Protein 2VIF (pdb70)

B-factor: mean 18.57, std 9.34, range [7.08, 65.65]

Nearest PDB structures (foldseek):
  2vif-assembly1_A  TM=1.008E+00  e=8.547E-30  Homo sapiens
  4gl9-assembly3_G  TM=7.298E-01  e=6.491E-11  Mus musculus
  4gl9-assembly1_E  TM=7.238E-01  e=7.375E-11  Mus musculus
  4gl9-assembly4_F  TM=7.210E-01  e=1.396E-10  Mus musculus
  2hmh-assembly1_A  TM=7.600E-01  e=4.115E-09  Mus musculus

CATH classification: 3.30.505.10

Organism: Homo sapiens (NCBI:txid9606)

Solvent-accessible surface area: 8313 Å² total

Secondary structure (DSSP, 8-state):
------HHHHHHHHHHHT-B--S--HHHHHHHTTTS-TT-EEEEE-SSTT-SEEEEEEETTEEEEEEEEEETTEEEETT--S---BSSHHHHHHHHHHHHHHT--EEES--STT---EE-----BPPSS--/---EEPP-

Radius of gyration: 14.64 Å; Cα contacts (8 Å, |Δi|>4): 279; chains: 2; bounding box: 30×30×49 Å

InterPro domains:
  IPR000980 SH2 domain [PF00017] (384-460)
  IPR000980 SH2 domain [PS50001] (384-491)
  IPR000980 SH2 domain [SM00252] (382-467)
  IPR001496 SOCS box domain [PF07525] (496-531)
  IPR001496 SOCS box domain [PS50225] (486-535)
  IPR001496 SOCS box domain [SM00253] (491-534)
  IPR001496 SOCS box domain [SM00969] (497-533)
  IPR035865 SOCS6, SH2 domain [cd10387] (373-472)
  IPR036036 SOCS box-like domain superfamily [SSF158235] (497-535)
  IPR036860 SH2 domain superfamily [G3DSA:3.30.505.10] (365-497)
  IPR036860 SH2 domain superfamily [SSF55550] (374-494)
  IPR037345 SOCS6, SOCS box domain [cd03740] (495-535)

GO terms:
  GO:0001772 immunological synapse (C, IDA)
  GO:0010498 proteasomal protein catabolic process (P, IMP)
  GO:0005737 cytoplasm (C, TAS)
  GO:0006952 defense response (P, TAS)
  GO:0007259 cell surface receptor signaling pathway via JAK-STAT (P, TAS)
  GO:0005829 cytosol (C, TAS)
  GO:0005515 protein binding (F, IPI)

Structure (mmCIF, N/CA/C/O backbone):
data_2VIF
#
_entry.id   2VIF
#
_cell.length_a   30.377
_cell.length_b   60.143
_cell.length_c   71.367
_cell.angle_alpha   90.00
_cell.angle_beta   90.00
_cell.angle_gamma   90.00
#
_symmetry.space_group_name_H-M   'P 21 21 21'
#
loop_
_entity.id
_entity.type
_entity.pdbx_description
1 polymer 'SUPPRESSOR OF CYTOKINE SIGNALLING 6'
2 polymer 'MAST/STEM CELL GROWTH FACTOR RECEPTOR'
3 non-polymer 1,2-ETHANEDIOL
4 water water
#
loop_
_atom_site.group_PDB
_atom_site.id
_atom_site.type_symbol
_atom_site.label_atom_id
_atom_site.label_alt_id
_atom_site.label_comp_id
_atom_site.label_asym_id
_atom_site.label_entity_id
_atom_site.label_seq_id
_atom_site.pdbx_PDB_ins_code
_atom_site.Cartn_x
_atom_site.Cartn_y
_atom_site.Cartn_z
_atom_site.occupancy
_atom_site.B_iso_or_equiv
_atom_site.auth_seq_id
_atom_site.auth_comp_id
_atom_site.auth_asym_id
_atom_site.auth_atom_id
_atom_site.pdbx_PDB_model_num
ATOM 1 N N . SER A 1 1 ? -1.853 20.283 40.809 1.00 48.07 -1 SER A N 1
ATOM 2 C CA . SER A 1 1 ? -2.718 21.452 41.197 1.00 46.25 -1 SER A CA 1
ATOM 3 C C . SER A 1 1 ? -2.623 22.606 40.198 1.00 35.91 -1 SER A C 1
ATOM 4 O O . SER A 1 1 ? -3.516 23.460 40.136 1.00 39.42 -1 SER A O 1
ATOM 6 N N . MET A 1 2 ? -1.555 22.643 39.415 1.00 34.01 0 MET A N 1
ATOM 7 C CA . MET A 1 2 ? -1.230 23.877 38.708 1.00 30.70 0 MET A CA 1
ATOM 8 C C . MET A 1 2 ? -2.156 24.230 37.561 1.00 25.73 0 MET A C 1
ATOM 9 O O . MET A 1 2 ? -2.768 23.361 36.916 1.00 29.90 0 MET A O 1
ATOM 14 N N . VAL A 1 3 ? -2.241 25.529 37.321 1.00 24.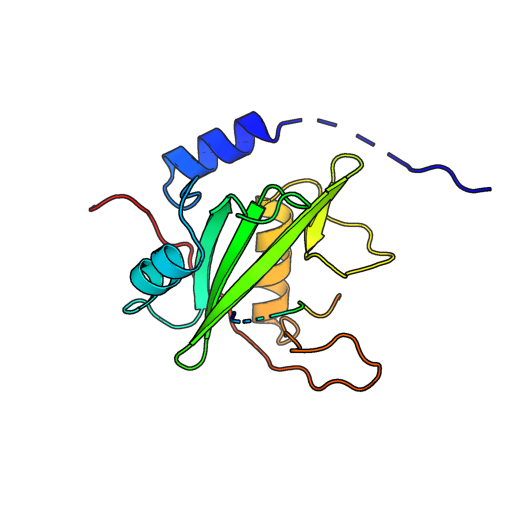10 361 VAL A N 1
ATOM 15 C CA . VAL A 1 3 ? -2.930 26.056 36.175 1.00 23.68 361 VAL A CA 1
ATOM 16 C C . VAL A 1 3 ? -1.903 26.700 35.258 1.00 21.35 361 VAL A C 1
ATOM 17 O O . VAL A 1 3 ? -0.770 27.000 35.654 1.00 18.48 361 VAL A O 1
ATOM 21 N N . GLN A 1 4 ? -2.304 26.877 34.007 1.00 25.56 362 GLN A N 1
ATOM 22 C CA . GLN A 1 4 ? -1.427 27.432 32.991 1.00 26.47 362 GLN A CA 1
ATOM 23 C C . GLN A 1 4 ? -1.555 28.941 33.045 1.00 24.34 362 GLN A C 1
ATOM 24 O O . GLN A 1 4 ? -2.559 29.460 33.538 1.00 28.98 362 GLN A O 1
ATOM 26 N N . SER A 1 5 ? -0.539 29.642 32.549 1.00 28.45 363 SER A N 1
ATOM 27 C CA . SER A 1 5 ? -0.564 31.094 32.480 1.00 30.05 363 SER A CA 1
ATOM 28 C C . SER A 1 5 ? -1.275 31.594 31.223 1.00 37.37 363 SER A C 1
ATOM 29 O O . SER A 1 5 ? -2.443 31.296 30.994 1.00 44.57 363 SER A O 1
ATOM 32 N N . SER A 1 13 ? -1.203 37.595 17.535 1.00 36.49 371 SER A N 1
ATOM 33 C CA . SER A 1 13 ? -2.023 36.967 16.519 1.00 26.97 371 SER A CA 1
ATOM 34 C C . SER A 1 13 ? -1.095 36.157 15.608 1.00 20.30 371 SER A C 1
ATOM 35 O O . SER A 1 13 ? -0.184 36.677 14.916 1.00 18.22 371 SER A O 1
ATOM 38 N N . LEU A 1 14 ? -1.346 34.864 15.647 1.00 15.04 372 LEU A N 1
ATOM 39 C CA . LEU A 1 14 ? -0.715 33.902 14.775 1.00 13.32 372 LEU A CA 1
ATOM 40 C C . LEU A 1 14 ? -1.041 34.190 13.333 1.00 13.27 372 LEU A C 1
ATOM 41 O O . LEU A 1 14 ? -0.163 34.108 12.471 1.00 14.25 372 LEU A O 1
ATOM 46 N N . THR A 1 15 ? -2.298 34.532 13.057 1.00 13.47 373 THR A N 1
ATOM 47 C CA . THR A 1 15 ? -2.681 34.800 11.670 1.00 16.67 373 THR A CA 1
ATOM 48 C C . THR A 1 15 ? -1.936 36.008 11.124 1.00 15.67 373 THR A C 1
ATOM 49 O O . THR A 1 15 ? -1.444 35.985 9.971 1.00 16.72 373 THR A O 1
ATOM 53 N N . GLU A 1 16 ? -1.807 37.047 11.940 1.00 15.47 374 GLU A N 1
ATOM 54 C CA . GLU A 1 16 ? -1.112 38.241 11.475 1.00 18.49 374 GLU A CA 1
ATOM 55 C C . GLU A 1 16 ? 0.362 37.946 11.239 1.00 14.15 374 GLU A C 1
ATOM 56 O O . GLU A 1 16 ? 0.939 38.427 10.275 1.00 15.03 374 GLU A O 1
ATOM 62 N N . GLU A 1 17 ? 0.964 37.145 12.101 1.00 12.35 375 GLU A N 1
ATOM 63 C CA . GLU A 1 17 ? 2.368 36.826 11.911 1.00 10.82 375 GLU A CA 1
ATOM 64 C C . GLU A 1 17 ? 2.553 36.031 10.627 1.00 11.03 375 GLU A C 1
ATOM 65 O O . GLU A 1 17 ? 3.443 36.305 9.838 1.00 11.62 375 GLU A O 1
ATOM 71 N N . LEU A 1 18 ? 1.754 34.986 10.454 1.00 9.30 376 LEU A N 1
ATOM 72 C CA . LEU A 1 18 ? 1.920 34.164 9.281 1.00 8.75 376 LEU A CA 1
ATOM 73 C C . LEU A 1 18 ? 1.661 34.950 8.004 1.00 11.11 376 LEU A C 1
ATOM 74 O O . LEU A 1 18 ? 2.283 34.675 6.992 1.00 13.32 376 LEU A O 1
ATOM 79 N N . LYS A 1 19 ? 0.729 35.906 8.044 1.00 12.10 377 LYS A N 1
ATOM 80 C CA . LYS A 1 19 ? 0.495 36.771 6.884 1.00 13.35 377 LYS A CA 1
ATOM 81 C C . LYS A 1 19 ? 1.744 37.536 6.566 1.00 12.78 377 LYS A C 1
ATOM 82 O O . LYS A 1 19 ? 2.128 37.631 5.400 1.00 14.94 377 LYS A O 1
ATOM 88 N N . LYS A 1 20 ? 2.379 38.085 7.594 1.00 11.95 378 LYS A N 1
ATOM 89 C CA . LYS A 1 20 ? 3.605 38.841 7.401 1.00 12.10 378 LYS A CA 1
ATOM 90 C C . LYS A 1 20 ? 4.719 37.948 6.896 1.00 12.52 378 LYS A C 1
ATOM 91 O O . LYS A 1 20 ? 5.510 38.384 6.047 1.00 13.31 378 LYS A O 1
ATOM 96 N N . LEU A 1 21 ? 4.843 36.735 7.453 1.00 10.48 379 LEU A N 1
ATOM 97 C CA . LEU A 1 21 ? 5.939 35.862 7.030 1.00 9.32 379 LEU A CA 1
ATOM 98 C C . LEU A 1 21 ? 5.731 35.305 5.632 1.00 11.43 379 LEU A C 1
ATOM 99 O O . LEU A 1 21 ? 6.693 35.050 4.901 1.00 11.99 379 LEU A O 1
ATOM 104 N N . ALA A 1 22 ? 4.474 35.112 5.249 1.00 9.84 380 ALA A N 1
ATOM 105 C CA . ALA A 1 22 ? 4.168 34.720 3.867 1.00 11.75 380 ALA A CA 1
ATOM 106 C C . ALA A 1 22 ? 4.512 35.845 2.904 1.00 11.50 380 ALA A C 1
ATOM 107 O O . ALA A 1 22 ? 4.977 35.572 1.799 1.00 14.19 380 ALA A O 1
ATOM 109 N N . LYS A 1 23 ? 4.208 37.087 3.295 1.00 13.46 381 LYS A N 1
ATOM 110 C CA . LYS A 1 23 ? 4.463 38.251 2.439 1.00 15.31 381 LYS A CA 1
ATOM 111 C C . LYS A 1 23 ? 5.952 38.483 2.281 1.00 15.09 381 LYS A C 1
ATOM 112 O O . 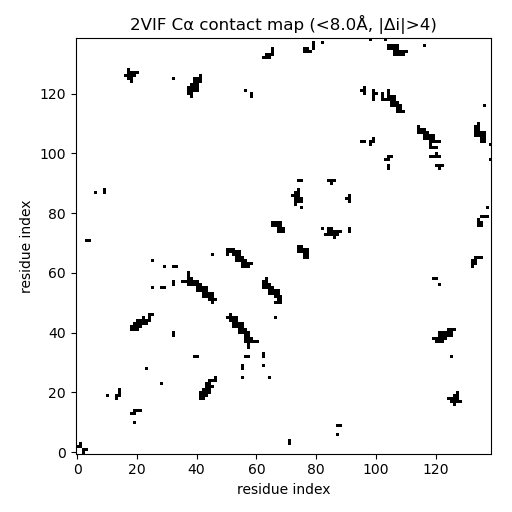LYS A 1 23 ? 6.399 38.902 1.216 1.00 16.80 381 LYS A O 1
ATOM 115 N N . GLN A 1 24 ? 6.729 38.198 3.328 1.00 14.53 382 GLN A N 1
ATOM 116 C CA . GLN A 1 24 ? 8.171 38.294 3.208 1.00 14.84 382 GLN A CA 1
ATOM 117 C C . GLN A 1 24 ? 8.770 37.120 2.471 1.00 17.70 382 GLN A C 1
ATOM 118 O O . GLN A 1 24 ? 9.822 37.261 1.841 1.00 28.10 382 GLN A O 1
ATOM 124 N N . GLY A 1 25 ? 8.109 35.964 2.555 1.00 13.05 383 GLY A N 1
ATOM 125 C CA . GLY A 1 25 ? 8.403 34.848 1.666 1.00 12.99 383 GLY A CA 1
ATOM 126 C C . GLY A 1 25 ? 8.852 33.573 2.353 1.00 10.52 383 GLY A C 1
ATOM 127 O O . GLY A 1 25 ? 8.960 32.559 1.706 1.00 13.46 383 GLY A O 1
ATOM 128 N N . TRP A 1 26 ? 9.154 33.634 3.650 1.00 11.02 384 TRP A N 1
ATOM 129 C CA . TRP A 1 26 ? 9.768 32.504 4.295 1.00 7.49 384 TRP A CA 1
ATOM 130 C C . TRP A 1 26 ? 8.844 31.589 5.099 1.00 10.35 384 TRP A C 1
ATOM 131 O O . TRP A 1 26 ? 9.282 30.596 5.653 1.00 9.50 384 TRP A O 1
ATOM 142 N N . TYR A 1 27 ? 7.570 31.937 5.149 1.00 10.06 385 TYR A N 1
ATOM 143 C CA . TYR A 1 27 ? 6.526 30.961 5.457 1.00 9.99 385 TYR A CA 1
ATOM 144 C C . TYR A 1 27 ? 5.965 30.485 4.125 1.00 10.61 385 TYR A C 1
ATOM 145 O O . TYR A 1 27 ? 5.437 31.283 3.323 1.00 10.19 385 TYR A O 1
ATOM 154 N N . TRP A 1 28 ? 6.143 29.185 3.858 1.00 10.95 386 TRP A N 1
ATOM 155 C CA . TRP A 1 28 ? 5.801 28.600 2.568 1.00 10.21 386 TRP A CA 1
ATOM 156 C C . TRP A 1 28 ? 4.432 27.946 2.514 1.00 13.08 386 TRP A C 1
ATOM 157 O O . TRP A 1 28 ? 4.014 27.480 1.461 1.00 14.34 386 TRP A O 1
ATOM 168 N N . GLY A 1 29 ? 3.720 27.915 3.629 1.00 11.95 387 GLY A N 1
ATOM 169 C CA . GLY A 1 29 ? 2.385 27.350 3.623 1.00 13.29 387 GLY A CA 1
ATOM 170 C C . GLY A 1 29 ? 2.430 25.853 3.350 1.00 10.70 387 GLY A C 1
ATOM 171 O O . GLY A 1 29 ? 3.250 25.124 3.914 1.00 12.09 387 GLY A O 1
ATOM 172 N N . PRO A 1 30 ? 1.522 25.362 2.508 1.00 12.93 388 PRO A N 1
ATOM 173 C CA . PRO A 1 30 ? 1.303 23.919 2.389 1.00 14.39 388 PRO A CA 1
ATOM 174 C C . PRO A 1 30 ? 2.278 23.210 1.454 1.00 14.23 388 PRO A C 1
ATOM 175 O O . PRO A 1 30 ? 1.909 22.726 0.378 1.00 22.20 388 PRO A O 1
ATOM 179 N N . ILE A 1 31 ? 3.525 23.148 1.866 1.00 13.17 389 ILE A N 1
ATOM 180 C CA . ILE A 1 31 ? 4.513 22.301 1.198 1.00 14.38 389 ILE A CA 1
ATOM 181 C C . ILE A 1 31 ? 4.893 21.132 2.129 1.00 14.43 389 ILE A C 1
ATOM 182 O O . ILE A 1 31 ? 4.914 21.286 3.349 1.00 14.34 389 ILE A O 1
ATOM 187 N N . THR A 1 32 ? 5.201 19.972 1.536 1.00 14.48 390 THR A N 1
ATOM 188 C CA . THR A 1 32 ? 5.544 18.764 2.279 1.00 17.02 390 THR A CA 1
ATOM 189 C C . THR A 1 32 ? 7.016 18.780 2.660 1.00 14.22 390 THR A C 1
ATOM 190 O O . THR A 1 32 ? 7.801 19.584 2.144 1.00 15.21 390 THR A O 1
ATOM 194 N N . ARG A 1 33 ? 7.408 17.840 3.514 1.00 14.06 391 ARG A N 1
ATOM 195 C CA . ARG A 1 33 ? 8.813 17.688 3.859 1.00 15.83 391 ARG A CA 1
ATOM 196 C C . ARG A 1 33 ? 9.672 17.431 2.626 1.00 12.47 391 ARG A C 1
ATOM 197 O O . ARG A 1 33 ? 10.770 17.927 2.544 1.00 12.97 391 ARG A O 1
ATOM 205 N N . TRP A 1 34 ? 9.149 16.687 1.651 1.00 15.38 392 TRP A N 1
ATOM 206 C CA . TRP A 1 34 ? 9.916 16.393 0.429 1.00 16.94 392 TRP A CA 1
ATOM 207 C C . TRP A 1 34 ? 10.068 17.618 -0.435 1.00 15.69 392 TRP A C 1
ATOM 208 O O . TRP A 1 34 ? 11.142 17.879 -0.971 1.00 19.24 392 TRP A O 1
ATOM 219 N N . GLU A 1 35 ? 9.004 18.401 -0.550 1.00 15.79 393 GLU A N 1
ATOM 220 C CA . GLU A 1 35 ? 9.113 19.663 -1.293 1.00 17.00 393 GLU A CA 1
ATOM 221 C C . GLU A 1 35 ? 10.151 20.589 -0.620 1.00 14.72 393 GLU A C 1
ATOM 222 O O . GLU A 1 35 ? 10.986 21.192 -1.292 1.00 17.21 393 GLU A O 1
ATOM 228 N N . ALA A 1 36 ? 10.100 20.683 0.711 1.00 13.75 394 ALA A N 1
ATOM 229 C CA . ALA A 1 36 ? 11.058 21.522 1.425 1.00 11.37 394 ALA A CA 1
ATOM 230 C C . ALA A 1 36 ? 12.490 21.076 1.182 1.00 14.50 394 ALA A C 1
ATOM 231 O O . ALA A 1 36 ? 13.400 21.901 1.063 1.00 13.68 394 ALA A O 1
ATOM 233 N N . GLU A 1 37 ? 12.706 19.763 1.142 1.00 14.84 395 GLU A N 1
ATOM 234 C CA . GLU A 1 37 ? 14.048 19.237 0.856 1.00 17.21 395 GLU A CA 1
ATOM 235 C C . GLU A 1 37 ? 14.543 19.726 -0.505 1.00 17.74 395 GLU A C 1
ATOM 236 O O . GLU A 1 37 ? 15.706 20.119 -0.653 1.00 20.86 395 GLU A O 1
ATOM 242 N N . GLY A 1 38 ? 13.643 19.745 -1.483 1.00 17.60 396 GLY A N 1
ATOM 243 C CA . GLY A 1 38 ? 13.968 20.278 -2.819 1.00 20.92 396 GLY A CA 1
ATOM 244 C C . GLY A 1 38 ? 14.314 21.765 -2.768 1.00 21.76 396 GLY A C 1
ATOM 245 O O . GLY A 1 38 ? 15.289 22.200 -3.388 1.00 24.21 396 GLY A O 1
ATOM 246 N N . LYS A 1 39 ? 13.539 22.549 -2.012 1.00 18.60 397 LYS A N 1
ATOM 247 C CA . LYS A 1 39 ? 13.759 23.999 -1.925 1.00 19.46 397 LYS A CA 1
ATOM 248 C C . LYS A 1 39 ? 15.056 24.369 -1.263 1.00 17.81 397 LYS A C 1
ATOM 249 O O . LYS A 1 39 ? 15.603 25.450 -1.533 1.00 22.06 397 LYS A O 1
ATOM 255 N N . LEU A 1 40 ? 15.498 23.518 -0.346 1.00 15.86 398 LEU A N 1
ATOM 256 C CA . LEU A 1 40 ? 16.727 23.742 0.398 1.00 16.29 398 LEU A CA 1
ATOM 257 C C . LEU A 1 40 ? 17.941 22.972 -0.165 1.00 17.47 398 LEU A C 1
ATOM 258 O O . LEU A 1 40 ? 19.035 23.051 0.397 1.00 20.00 398 LEU A O 1
ATOM 263 N N . ALA A 1 41 ? 17.769 22.275 -1.291 1.00 18.86 399 ALA A N 1
ATOM 264 C CA . ALA A 1 41 ? 18.854 21.458 -1.870 1.00 20.44 399 ALA A CA 1
ATOM 265 C C . ALA A 1 41 ? 20.100 22.274 -2.233 1.00 19.30 399 ALA A C 1
ATOM 266 O O . ALA A 1 41 ? 21.227 21.789 -2.082 1.00 29.91 399 ALA A O 1
ATOM 268 N N . ASN A 1 42 ? 19.919 23.506 -2.694 1.00 21.07 400 ASN A N 1
ATOM 269 C CA . ASN A 1 42 ? 21.050 24.284 -3.206 1.00 25.02 400 ASN A CA 1
ATOM 270 C C . ASN A 1 42 ? 21.155 25.623 -2.553 1.00 29.56 400 ASN A C 1
ATOM 271 O O . ASN A 1 42 ? 21.418 26.618 -3.235 1.00 33.60 400 ASN A O 1
ATOM 273 N N . VAL A 1 43 ? 20.917 25.664 -1.245 1.00 21.12 401 VAL A N 1
ATOM 274 C CA . VAL A 1 43 ? 21.157 26.867 -0.461 1.00 20.55 401 VAL A CA 1
ATOM 275 C C . VAL A 1 43 ? 22.220 26.537 0.585 1.00 17.67 401 VAL A C 1
ATOM 276 O O . VAL A 1 43 ? 22.474 25.368 0.866 1.00 20.71 401 VAL A O 1
ATOM 280 N N . PRO A 1 44 ? 22.865 27.576 1.137 1.00 19.32 402 PRO A N 1
ATOM 281 C CA . PRO A 1 44 ? 23.910 27.304 2.115 1.00 19.20 402 PRO A CA 1
ATOM 282 C C . PRO A 1 44 ? 23.416 26.654 3.402 1.00 17.86 402 PRO A C 1
ATOM 283 O O . PRO A 1 44 ? 22.263 26.854 3.813 1.00 16.17 402 PRO A O 1
ATOM 287 N N . ASP A 1 45 ? 24.299 25.913 4.070 1.00 17.46 403 ASP A N 1
ATOM 288 C CA . ASP A 1 45 ? 23.956 25.346 5.373 1.00 14.61 403 ASP A CA 1
ATOM 289 C C . ASP A 1 45 ? 23.510 26.497 6.260 1.00 13.26 403 ASP A C 1
ATOM 290 O O . ASP A 1 45 ? 24.071 27.607 6.229 1.00 15.82 403 ASP A O 1
ATOM 295 N N . GLY A 1 46 ? 22.563 26.189 7.124 1.00 14.87 404 GLY A N 1
ATOM 296 C CA . GLY A 1 46 ? 21.977 27.142 8.041 1.00 13.32 404 GLY A CA 1
ATOM 297 C C . GLY A 1 46 ? 20.691 27.773 7.551 1.00 12.06 404 GLY A C 1
ATOM 298 O O . GLY A 1 46 ? 19.964 28.353 8.331 1.00 12.56 404 GLY A O 1
ATOM 299 N N . SER A 1 47 ? 20.433 27.671 6.247 1.00 11.50 405 SER A N 1
ATOM 300 C CA . SER A 1 47 ? 19.239 28.242 5.661 1.00 8.95 405 SER A CA 1
ATOM 301 C C . SER A 1 47 ? 18.024 27.488 6.174 1.00 8.90 405 SER A C 1
ATOM 302 O O . SER A 1 47 ? 18.111 26.284 6.396 1.00 10.76 405 SER A O 1
ATOM 305 N N . PHE A 1 48 ? 16.899 28.193 6.310 1.00 8.92 406 PHE A N 1
ATOM 306 C CA . PHE A 1 48 ? 15.698 27.580 6.841 1.00 7.67 406 PHE A CA 1
ATOM 307 C C . PHE A 1 48 ? 14.427 28.200 6.302 1.00 7.35 406 PHE A C 1
ATOM 308 O O . PHE A 1 48 ? 14.440 29.276 5.712 1.00 10.13 406 PHE A O 1
ATOM 316 N N . LEU A 1 49 ? 13.330 27.471 6.505 1.00 7.50 407 LEU A N 1
ATOM 317 C CA . LEU A 1 49 ? 12.002 27.953 6.170 1.00 7.55 407 LEU A CA 1
ATOM 318 C C . LEU A 1 49 ? 10.991 27.360 7.150 1.00 7.40 407 LEU A C 1
ATOM 319 O O . LEU A 1 49 ? 11.266 26.390 7.834 1.00 8.29 407 LEU A O 1
ATOM 324 N N . VAL A 1 50 ? 9.845 28.033 7.228 1.00 7.79 408 VAL A N 1
ATOM 325 C CA . VAL A 1 50 ? 8.711 27.544 7.980 1.00 8.05 408 VAL A CA 1
ATOM 326 C C . VAL A 1 50 ? 7.608 27.166 7.003 1.00 8.16 408 VAL A C 1
ATOM 327 O O . VAL A 1 50 ? 7.458 27.775 5.958 1.00 9.12 408 VAL A O 1
ATOM 331 N N . ARG A 1 51 ? 6.863 26.133 7.368 1.00 7.68 409 ARG A N 1
ATOM 332 C CA . ARG A 1 51 ? 5.830 25.589 6.505 1.00 8.23 409 ARG A CA 1
ATOM 333 C C . ARG A 1 51 ? 4.780 24.907 7.339 1.00 7.98 409 ARG A C 1
ATOM 334 O O . ARG A 1 51 ? 4.965 24.660 8.547 1.00 7.76 409 ARG A O 1
ATOM 342 N N . ASP A 1 52 ? 3.689 24.532 6.689 1.00 9.84 410 ASP A N 1
ATOM 343 C CA . ASP A 1 52 ? 2.697 23.705 7.379 1.00 9.26 410 ASP A CA 1
ATOM 344 C C . ASP A 1 52 ? 3.247 22.296 7.626 1.00 9.76 410 ASP A C 1
ATOM 345 O O . ASP A 1 52 ? 3.973 21.767 6.826 1.00 12.41 410 ASP A O 1
ATOM 350 N N . SER A 1 53 ? 2.865 21.692 8.745 1.00 9.73 411 SER A N 1
ATOM 351 C CA . SER A 1 53 ? 3.164 20.288 9.022 1.00 10.09 411 SER A CA 1
ATOM 352 C C . SER A 1 53 ? 2.121 19.382 8.383 1.00 11.12 411 SER A C 1
ATOM 353 O O . SER A 1 53 ? 0.914 19.677 8.414 1.00 13.39 411 SER A O 1
ATOM 356 N N . SER A 1 54 ? 2.587 18.253 7.849 1.00 11.90 412 SER A N 1
ATOM 357 C CA . SER A 1 54 ? 1.694 17.246 7.327 1.00 12.07 412 SER A CA 1
ATOM 358 C C . SER A 1 54 ? 1.088 16.358 8.409 1.00 12.78 412 SER A C 1
ATOM 359 O O . SER A 1 54 ? 0.175 15.577 8.138 1.00 16.91 412 SER A O 1
ATOM 362 N N . ASP A 1 55 ? 1.586 16.466 9.634 1.00 12.28 413 ASP A N 1
ATOM 363 C CA . ASP A 1 55 ? 1.126 15.632 10.743 1.00 12.10 413 ASP A CA 1
ATOM 364 C C . ASP A 1 55 ? -0.071 16.268 11.413 1.00 12.47 413 ASP A C 1
ATOM 365 O O . ASP A 1 55 ? -0.008 17.409 11.799 1.00 12.71 413 ASP A O 1
ATOM 370 N N . ASP A 1 56 ? -1.134 15.489 11.644 1.00 12.26 414 ASP A N 1
ATOM 371 C CA . ASP A 1 56 ? -2.357 16.016 12.213 1.00 13.46 414 ASP A CA 1
ATOM 372 C C . ASP A 1 56 ? -2.170 16.572 13.624 1.00 11.95 414 ASP A C 1
ATOM 373 O O . ASP A 1 56 ? -2.981 17.347 14.075 1.00 13.05 414 ASP A O 1
ATOM 378 N N . ARG A 1 57 ? -1.100 16.181 14.311 1.00 12.19 415 ARG A N 1
ATOM 379 C CA . ARG A 1 57 ? -0.854 16.647 15.668 1.00 13.69 415 ARG A CA 1
ATOM 380 C C . ARG A 1 57 ? -0.235 18.056 15.764 1.00 12.27 415 ARG A C 1
ATOM 381 O O . ARG A 1 57 ? -0.152 18.622 16.862 1.00 12.10 415 ARG A O 1
ATOM 389 N N . TYR A 1 58 ? 0.170 18.616 14.619 1.00 10.60 416 TYR A N 1
ATOM 390 C CA . TYR A 1 58 ? 0.909 19.875 14.550 1.00 10.85 416 TYR A CA 1
ATOM 391 C C . TYR A 1 58 ? 0.427 20.750 13.425 1.00 11.14 416 TYR A C 1
ATOM 392 O O . TYR A 1 58 ? -0.091 20.250 12.436 1.00 14.64 416 TYR A O 1
ATOM 401 N N . LEU A 1 59 ? 0.632 22.058 13.553 1.00 10.87 417 LEU A N 1
ATOM 402 C CA . LEU A 1 59 ? 0.247 22.954 12.471 1.00 11.69 417 LEU A CA 1
ATOM 403 C C . LEU A 1 59 ? 1.441 23.418 11.633 1.00 9.78 417 LEU A C 1
ATOM 404 O O . LEU A 1 59 ? 1.314 23.591 10.422 1.00 10.79 417 LEU A O 1
ATOM 409 N N . LEU A 1 60 ? 2.619 23.526 12.263 1.00 8.37 418 LEU A N 1
ATOM 410 C CA . LEU A 1 60 ? 3.764 24.115 11.603 1.00 8.45 418 LEU A CA 1
ATOM 411 C C . LEU A 1 60 ? 5.004 23.300 11.833 1.00 8.20 418 LEU A C 1
ATOM 412 O O . LEU A 1 60 ? 5.153 22.668 12.873 1.00 8.91 418 LEU A O 1
ATOM 417 N N . SER A 1 61 ? 5.903 23.386 10.862 1.00 8.25 419 SER A N 1
ATOM 418 C CA . SER A 1 61 ? 7.223 22.745 10.917 1.00 7.79 419 SER A CA 1
ATOM 419 C C . SER A 1 61 ? 8.303 23.692 10.427 1.00 7.83 419 SER A C 1
ATOM 420 O O . SER A 1 61 ? 8.028 24.561 9.605 1.00 9.42 419 SER A O 1
ATOM 423 N N . LEU A 1 62 ? 9.502 23.482 10.955 1.00 8.15 420 LEU A N 1
ATOM 424 C CA . LEU A 1 62 ? 10.720 24.163 10.539 1.00 7.44 420 LEU A CA 1
ATOM 425 C C . LEU A 1 62 ? 11.552 23.165 9.727 1.00 7.17 420 LEU A C 1
ATOM 426 O O . LEU A 1 62 ? 11.788 22.050 10.195 1.00 10.41 420 LEU A O 1
ATOM 431 N N . SER A 1 63 ? 12.012 23.594 8.547 1.00 7.74 421 SER A N 1
ATOM 432 C CA . SER A 1 63 ? 12.959 22.811 7.775 1.00 7.08 421 SER A CA 1
ATOM 433 C C . SER A 1 63 ? 14.242 23.632 7.652 1.00 7.17 421 SER A C 1
ATOM 434 O O . SER A 1 63 ? 14.200 24.855 7.395 1.00 9.19 421 SER A O 1
ATOM 437 N N . PHE A 1 64 ? 15.383 22.933 7.771 1.00 8.23 422 PHE A N 1
ATOM 438 C CA . PHE A 1 64 ? 16.650 23.644 7.778 1.00 7.45 422 PHE A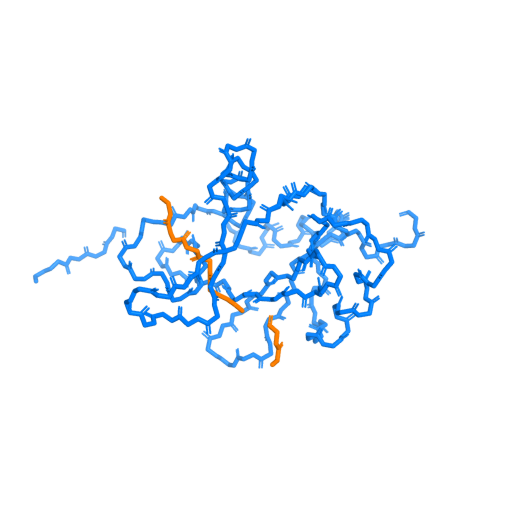 CA 1
ATOM 439 C C . PHE A 1 64 ? 17.776 22.784 7.219 1.00 10.19 422 PHE A C 1
ATOM 440 O O . PHE A 1 64 ? 17.711 21.576 7.285 1.00 11.89 422 PHE A O 1
ATOM 448 N N . ARG A 1 65 ? 18.778 23.437 6.638 1.00 11.83 423 ARG A N 1
ATOM 449 C CA . ARG A 1 65 ? 19.903 22.740 6.002 1.00 11.17 423 ARG A CA 1
ATOM 450 C C . ARG A 1 65 ? 21.091 22.666 6.950 1.00 10.78 423 ARG A C 1
ATOM 451 O O . ARG A 1 65 ? 21.511 23.685 7.499 1.00 14.29 423 ARG A O 1
ATOM 464 N N . SER A 1 66 ? 21.681 21.467 7.076 1.00 10.60 424 SER A N 1
ATOM 465 C CA . SER A 1 66 ? 22.956 21.314 7.786 1.00 17.16 424 SER A CA 1
ATOM 466 C C . SER A 1 66 ? 23.725 20.115 7.284 1.00 15.80 424 SER A C 1
ATOM 467 O O . SER A 1 66 ? 23.158 19.049 7.090 1.00 14.05 424 SER A O 1
ATOM 470 N N . HIS A 1 67 ? 25.018 20.292 7.101 1.00 16.28 425 HIS A N 1
ATOM 471 C CA . HIS A 1 67 ? 25.908 19.174 6.778 1.00 17.90 425 HIS A CA 1
ATOM 472 C C . HIS A 1 67 ? 25.385 18.259 5.657 1.00 18.15 425 HIS A C 1
ATOM 473 O O . HIS A 1 67 ? 25.356 17.031 5.802 1.00 22.68 425 HIS A O 1
ATOM 480 N N . GLY A 1 68 ? 24.892 18.845 4.575 1.00 20.92 426 GLY A N 1
ATOM 481 C CA . GLY A 1 68 ? 24.450 18.027 3.430 1.00 22.78 426 GLY A CA 1
ATOM 482 C C . GLY A 1 68 ? 23.095 17.336 3.556 1.00 21.46 426 GLY A C 1
ATOM 483 O O . GLY A 1 68 ? 22.734 16.432 2.793 1.00 28.06 426 GLY A O 1
ATOM 484 N N . LYS A 1 69 ? 22.308 17.794 4.497 1.00 20.96 427 LYS A N 1
ATOM 485 C CA . LYS A 1 69 ? 21.025 17.188 4.798 1.00 20.29 427 LYS A CA 1
ATOM 486 C C . LYS A 1 69 ? 20.035 18.340 5.032 1.00 14.41 427 LYS A C 1
ATOM 487 O O . LYS A 1 69 ? 20.391 19.417 5.540 1.00 15.87 427 LYS A O 1
ATOM 493 N N . THR A 1 70 ? 18.793 18.112 4.664 1.00 14.48 428 THR A N 1
ATOM 494 C CA . THR A 1 70 ? 17.703 18.956 5.147 1.00 12.13 428 THR A CA 1
ATOM 495 C C . THR A 1 70 ? 17.028 18.167 6.272 1.00 12.66 428 THR A C 1
ATOM 496 O O . THR A 1 70 ? 16.683 16.986 6.117 1.00 15.35 428 THR A O 1
ATOM 500 N N . LEU A 1 71 ? 16.914 18.851 7.414 1.00 10.04 429 LEU A N 1
ATOM 501 C CA . LEU A 1 71 ? 16.326 18.310 8.605 1.00 9.75 429 LEU A CA 1
ATOM 502 C C . LEU A 1 71 ? 15.039 19.071 8.890 1.00 8.71 429 LEU A C 1
ATOM 503 O O . LEU A 1 71 ? 14.876 20.211 8.448 1.00 9.76 429 LEU A O 1
ATOM 508 N N . HIS A 1 72 ? 14.148 18.422 9.623 1.00 8.27 430 HIS A N 1
ATOM 509 C CA . HIS A 1 72 ? 12.847 18.995 9.934 1.00 7.47 430 HIS A CA 1
ATOM 510 C C . HIS A 1 72 ? 12.516 18.836 11.401 1.00 8.07 430 HIS A C 1
ATOM 511 O O . HIS A 1 72 ? 12.941 17.874 12.017 1.00 8.38 430 HIS A O 1
ATOM 518 N N . THR A 1 73 ? 11.770 19.791 11.954 1.00 7.53 431 THR A N 1
ATOM 519 C CA . THR A 1 73 ? 11.213 19.634 13.296 1.00 8.47 431 THR A CA 1
ATOM 520 C C . THR A 1 73 ? 9.872 20.321 13.338 1.00 8.03 431 THR A C 1
ATOM 521 O O . THR A 1 73 ? 9.634 21.278 12.658 1.00 11.00 431 THR A O 1
ATOM 525 N N . ARG A 1 74 ? 8.965 19.782 14.141 1.00 8.18 432 ARG A N 1
ATOM 526 C CA . ARG A 1 74 ? 7.659 20.389 14.320 1.00 8.41 432 ARG A CA 1
ATOM 527 C C . ARG A 1 74 ? 7.687 21.449 15.387 1.00 8.14 432 ARG A C 1
ATOM 528 O O . ARG A 1 74 ? 8.524 21.443 16.280 1.00 10.81 432 ARG A O 1
ATOM 536 N N . ILE A 1 75 ? 6.729 22.356 15.273 1.00 9.10 433 ILE A N 1
ATOM 537 C CA . ILE A 1 75 ? 6.590 23.440 16.225 1.00 9.27 433 ILE A CA 1
ATOM 538 C C . ILE A 1 75 ? 5.292 23.188 17.001 1.00 10.10 433 ILE A C 1
ATOM 539 O O . ILE A 1 75 ? 4.248 22.940 16.418 1.00 14.51 433 ILE A O 1
ATOM 544 N N . GLU A 1 76 ? 5.382 23.263 18.306 1.00 11.54 434 GLU A N 1
ATOM 545 C CA . GLU A 1 76 ? 4.246 23.144 19.207 1.00 14.72 434 GLU A CA 1
ATOM 546 C C . GLU A 1 76 ? 3.692 24.549 19.513 1.00 11.25 434 GLU A C 1
ATOM 547 O O . GLU A 1 76 ? 4.466 25.475 19.699 1.00 11.08 434 GLU A O 1
ATOM 553 N N . HIS A 1 77 ? 2.373 24.684 19.580 1.00 14.86 435 HIS A N 1
ATOM 554 C CA . HIS A 1 77 ? 1.735 25.933 19.899 1.00 12.50 435 HIS A CA 1
ATOM 555 C C . HIS A 1 77 ? 0.645 25.671 20.931 1.00 12.06 435 HIS A C 1
ATOM 556 O O . HIS A 1 77 ? -0.323 24.962 20.672 1.00 16.42 435 HIS A O 1
ATOM 563 N N . SER A 1 78 ? 0.814 26.232 22.114 1.00 12.02 436 SER A N 1
ATOM 564 C CA . SER A 1 78 ? -0.186 26.066 23.134 1.00 15.20 436 SER A CA 1
ATOM 565 C C . SER A 1 78 ? -0.109 27.217 24.116 1.00 13.08 436 SER A C 1
ATOM 566 O O . SER A 1 78 ? 0.967 27.781 24.331 1.00 12.82 436 SER A O 1
ATOM 569 N N . ASN A 1 79 ? -1.264 27.615 24.654 1.00 18.83 437 ASN A N 1
ATOM 570 C CA . ASN A 1 79 ? -1.319 28.695 25.636 1.00 21.77 437 ASN A CA 1
ATOM 571 C C . ASN A 1 79 ? -0.666 29.977 25.141 1.00 15.79 437 ASN A C 1
ATOM 572 O O . ASN A 1 79 ? -0.034 30.705 25.910 1.00 21.31 437 ASN A O 1
ATOM 577 N N . GLY A 1 80 ? -0.822 30.245 23.839 1.00 14.77 438 GLY A N 1
ATOM 578 C CA . GLY A 1 80 ? -0.327 31.451 23.208 1.00 17.17 438 GLY A CA 1
ATOM 579 C C . GLY A 1 80 ? 1.172 31.465 22.978 1.00 15.47 438 GLY A C 1
ATOM 580 O O . GLY A 1 80 ? 1.740 32.503 22.652 1.00 16.80 438 GLY A O 1
ATOM 581 N N . ARG A 1 81 ? 1.821 30.323 23.170 1.00 14.05 439 ARG A N 1
ATOM 582 C CA . ARG A 1 81 ? 3.281 30.258 23.087 1.00 12.01 439 ARG A CA 1
ATOM 583 C C . ARG A 1 81 ? 3.712 29.130 22.149 1.00 11.01 439 ARG A C 1
ATOM 584 O O . ARG A 1 81 ? 2.928 28.229 21.819 1.00 11.13 439 ARG A O 1
ATOM 595 N N . PHE A 1 82 ? 4.977 29.178 21.754 1.00 10.21 440 PHE A N 1
ATOM 596 C CA . PHE A 1 82 ? 5.531 28.285 20.766 1.00 9.56 440 PHE A CA 1
ATOM 597 C C . PHE A 1 82 ? 6.840 27.687 21.272 1.00 9.22 440 PHE A C 1
ATOM 598 O O . PHE A 1 82 ? 7.648 28.405 21.883 1.00 9.84 440 PHE A O 1
ATOM 606 N N . SER A 1 83 ? 7.067 26.427 20.922 1.00 9.87 441 SER A N 1
ATOM 607 C CA . SER A 1 83 ? 8.312 25.758 21.185 1.00 7.38 441 SER A CA 1
ATOM 608 C C . SER A 1 83 ? 8.537 24.764 20.072 1.00 8.16 441 SER A C 1
ATOM 609 O O . SER A 1 83 ? 7.670 24.593 19.234 1.00 12.41 441 SER A O 1
ATOM 612 N N . PHE A 1 84 ? 9.678 24.131 20.034 1.00 11.37 442 PHE A N 1
ATOM 613 C CA . PHE A 1 84 ? 9.820 22.976 19.192 1.00 9.72 442 PHE A CA 1
ATOM 614 C C . PHE A 1 84 ? 9.187 21.748 19.868 1.00 13.43 442 PHE A C 1
ATOM 615 O O . PHE A 1 84 ? 9.050 21.668 21.101 1.00 15.71 442 PHE A O 1
ATOM 623 N N . TYR A 1 85 ? 8.761 20.792 19.052 1.00 15.63 443 TYR A N 1
ATOM 624 C CA . TYR A 1 85 ? 8.036 19.661 19.615 1.00 13.92 443 TYR A CA 1
ATOM 625 C C . TYR A 1 85 ? 8.948 18.769 20.442 1.00 11.68 443 TYR A C 1
ATOM 626 O O . TYR A 1 85 ? 10.178 18.820 20.321 1.00 13.22 443 TYR A O 1
ATOM 635 N N . GLU A 1 86 ? 8.313 17.979 21.298 1.00 14.41 444 GLU A N 1
ATOM 636 C CA . GLU A 1 86 ? 9.021 17.079 22.217 1.00 17.74 444 GLU A CA 1
ATOM 637 C C . GLU A 1 86 ? 10.003 17.818 23.118 1.00 18.41 444 GLU A C 1
ATOM 638 O O . GLU A 1 86 ? 11.086 17.315 23.467 1.00 24.50 444 GLU A O 1
ATOM 644 N N . GLN A 1 87 ? 9.606 19.006 23.523 1.00 16.68 445 GLN A N 1
ATOM 645 C CA . GLN A 1 87 ? 10.343 19.760 24.541 1.00 16.57 445 GLN A CA 1
ATOM 646 C C . GLN A 1 87 ? 9.384 19.919 25.737 1.00 18.67 445 GLN A C 1
ATOM 647 O O . GLN A 1 87 ? 8.738 20.970 25.918 1.00 22.21 445 GLN A O 1
ATOM 653 N N . PRO A 1 88 ? 9.248 18.879 26.546 1.00 25.28 446 PRO A N 1
ATOM 654 C CA . PRO A 1 88 ? 8.376 19.044 27.726 1.00 28.45 446 PRO A CA 1
ATOM 655 C C . PRO A 1 88 ? 8.927 20.038 28.763 1.00 29.12 446 PRO A C 1
ATOM 656 O O . PRO A 1 88 ? 10.140 20.219 28.894 1.00 27.25 446 PRO A O 1
ATOM 660 N N . ASP A 1 89 ? 8.018 20.686 29.476 1.00 26.91 447 ASP A N 1
ATOM 661 C CA . ASP A 1 89 ? 8.391 21.641 30.519 1.00 25.14 447 ASP A CA 1
ATOM 662 C C . ASP A 1 89 ? 9.387 22.727 30.022 1.00 21.95 447 ASP A C 1
ATOM 663 O O . ASP A 1 89 ? 10.468 22.907 30.556 1.00 22.91 447 ASP A O 1
ATOM 668 N N . VAL A 1 90 ? 8.977 23.474 28.992 1.00 16.15 448 VAL A N 1
ATOM 669 C CA . VAL A 1 90 ? 9.687 24.670 28.566 1.00 15.14 448 VAL A CA 1
ATOM 670 C C . VAL A 1 90 ? 8.705 25.846 28.624 1.00 11.11 448 VAL A C 1
ATOM 671 O O . VAL A 1 90 ? 7.488 25.657 28.565 1.00 12.39 448 VAL A O 1
ATOM 675 N N . GLU A 1 91 ? 9.222 27.059 28.758 1.00 11.97 449 GLU A N 1
ATOM 676 C CA . GLU A 1 91 ? 8.360 28.243 28.836 1.00 13.47 449 GLU A CA 1
ATOM 677 C C . GLU A 1 91 ? 7.812 28.655 27.486 1.00 12.38 449 GLU A C 1
ATOM 678 O O . GLU A 1 91 ? 6.698 29.156 27.392 1.00 14.05 449 GLU A O 1
ATOM 684 N N . GLY A 1 92 ? 8.589 28.449 26.431 1.00 11.22 450 GLY A N 1
ATOM 685 C CA . GLY A 1 92 ? 8.138 28.806 25.101 1.00 12.01 450 GLY A CA 1
ATOM 686 C C . GLY A 1 92 ? 8.296 30.301 24.844 1.00 11.65 450 GLY A C 1
ATOM 687 O O . GLY A 1 92 ? 8.768 31.065 25.680 1.00 16.70 450 GLY A O 1
ATOM 688 N N . HIS A 1 93 ? 7.902 30.690 23.652 1.00 10.76 451 HIS A N 1
ATOM 689 C CA . HIS A 1 93 ? 8.056 32.032 23.121 1.00 11.97 451 HIS A CA 1
ATOM 690 C C . HIS A 1 93 ? 6.737 32.540 22.620 1.00 10.98 451 HIS A C 1
ATOM 691 O O . HIS A 1 93 ? 5.879 31.760 22.271 1.00 12.09 451 HIS A O 1
ATOM 698 N N . THR A 1 94 ? 6.562 33.857 22.586 1.00 13.29 452 THR A N 1
ATOM 699 C CA . THR A 1 94 ? 5.232 34.397 22.239 1.00 15.51 452 THR A CA 1
ATOM 700 C C . THR A 1 94 ? 4.944 34.533 20.747 1.00 12.01 452 THR A C 1
ATOM 701 O O . THR A 1 94 ? 3.809 34.856 20.371 1.00 16.36 452 THR A O 1
ATOM 705 N N . SER A 1 95 ? 5.920 34.187 19.899 1.00 12.41 453 SER A N 1
ATOM 706 C CA . SER A 1 95 ? 5.715 34.190 18.452 1.00 11.61 453 SER A CA 1
ATOM 707 C C . SER A 1 95 ? 6.682 33.227 17.801 1.00 8.50 453 SER A C 1
ATOM 708 O O . SER A 1 95 ? 7.653 32.772 18.409 1.00 10.41 453 SER A O 1
ATOM 711 N N . ILE A 1 96 ? 6.341 32.880 16.567 1.00 10.64 454 ILE A N 1
ATOM 712 C CA . ILE A 1 96 ? 7.216 32.085 15.721 1.00 10.40 454 ILE A CA 1
ATOM 713 C C . ILE A 1 96 ? 8.546 32.813 15.540 1.00 9.87 454 ILE A C 1
ATOM 714 O O . ILE A 1 96 ? 9.598 32.191 15.650 1.00 9.79 454 ILE A O 1
ATOM 722 N N . VAL A 1 97 ? 8.497 34.112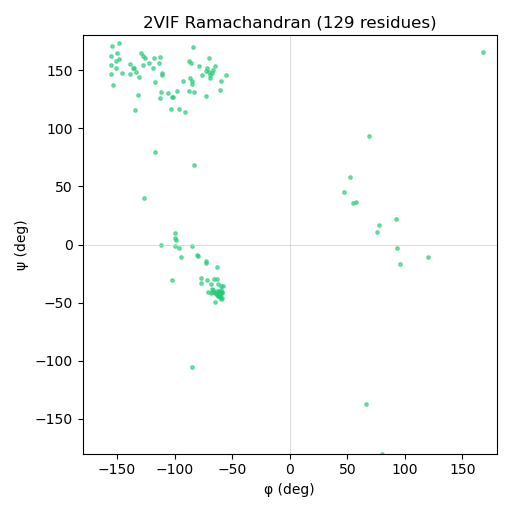 15.249 1.00 8.92 455 VAL A N 1
ATOM 723 C CA . VAL A 1 97 ? 9.702 34.876 15.055 1.00 10.09 455 VAL A CA 1
ATOM 724 C C . VAL A 1 97 ? 10.546 34.848 16.324 1.00 9.26 455 VAL A C 1
ATOM 725 O O . VAL A 1 97 ? 11.759 34.667 16.263 1.00 10.46 455 VAL A O 1
ATOM 729 N N . ASP A 1 98 ? 9.928 35.026 17.484 1.00 8.93 456 ASP A N 1
ATOM 730 C CA . ASP A 1 98 ? 10.703 35.008 18.737 1.00 8.83 456 ASP A CA 1
ATOM 731 C C . ASP A 1 98 ? 11.347 33.623 18.961 1.00 9.21 456 ASP A C 1
ATOM 732 O O . ASP A 1 98 ? 12.480 33.523 19.439 1.00 10.91 456 ASP A O 1
ATOM 737 N N . LEU A 1 99 ? 10.616 32.548 18.651 1.00 8.51 457 LEU A N 1
ATOM 738 C CA . LEU A 1 99 ? 11.151 31.169 18.743 1.00 8.34 457 LEU A CA 1
ATOM 739 C C . LEU A 1 99 ? 12.366 31.008 17.835 1.00 8.70 457 LEU A C 1
ATOM 740 O O . LEU A 1 99 ? 13.406 30.500 18.246 1.00 10.66 457 LEU A O 1
ATOM 745 N N . ILE A 1 100 ? 12.248 31.468 16.596 1.00 9.02 458 ILE A N 1
ATOM 746 C CA . ILE A 1 100 ? 13.365 31.352 15.653 1.00 9.32 458 ILE A CA 1
ATOM 747 C C . ILE A 1 100 ? 14.530 32.247 16.045 1.00 9.50 458 ILE A C 1
ATOM 748 O O . ILE A 1 100 ? 15.665 31.839 15.976 1.00 11.75 458 ILE A O 1
ATOM 756 N N . GLU A 1 101 ? 14.238 33.465 16.465 1.00 10.40 459 GLU A N 1
ATOM 757 C CA . GLU A 1 101 ? 15.290 34.375 16.877 1.00 11.16 459 GLU A CA 1
ATOM 758 C C . GLU A 1 101 ? 16.065 33.826 18.065 1.00 10.77 459 GLU A C 1
ATOM 759 O O . GLU A 1 101 ? 17.300 33.969 18.137 1.00 12.66 459 GLU A O 1
ATOM 765 N N . HIS A 1 102 ? 15.357 33.212 19.005 1.00 9.41 460 HIS A N 1
ATOM 766 C CA . HIS A 1 102 ? 16.021 32.568 20.121 1.00 11.26 460 HIS A CA 1
ATOM 767 C C . HIS A 1 10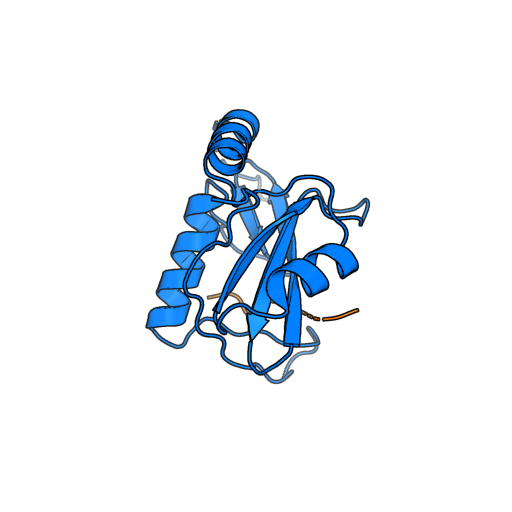2 ? 16.955 31.476 19.660 1.00 10.37 460 HIS A C 1
ATOM 768 O O . HIS A 1 102 ? 18.082 31.325 20.177 1.00 11.94 460 HIS A O 1
ATOM 775 N N . SER A 1 103 ? 16.484 30.705 18.689 1.00 9.94 461 SER A N 1
ATOM 776 C CA . SER A 1 103 ? 17.289 29.601 18.143 1.00 10.09 461 SER A CA 1
ATOM 777 C C . SER A 1 103 ? 18.519 30.126 17.379 1.00 10.87 461 SER A C 1
ATOM 778 O O . SER A 1 103 ? 19.590 29.528 17.413 1.00 11.82 461 SER A O 1
ATOM 781 N N . ILE A 1 104 ? 18.346 31.222 16.659 1.00 10.40 462 ILE A N 1
ATOM 782 C CA . ILE A 1 104 ? 19.469 31.830 15.977 1.00 11.88 462 ILE A CA 1
ATOM 783 C C . ILE A 1 104 ? 20.501 32.276 17.011 1.00 11.15 462 ILE A C 1
ATOM 784 O O . ILE A 1 104 ? 21.692 32.082 16.826 1.00 14.61 462 ILE A O 1
ATOM 789 N N . GLY A 1 105 ? 20.052 32.895 18.091 1.00 11.73 463 GLY A N 1
ATOM 790 C CA . GLY A 1 105 ? 20.963 33.337 19.136 1.00 12.78 463 GLY A CA 1
ATOM 791 C C . GLY A 1 105 ? 21.703 32.154 19.752 1.00 12.45 463 GLY A C 1
ATOM 792 O O . GLY A 1 105 ? 22.904 32.210 19.998 1.00 16.23 463 GLY A O 1
ATOM 793 N N . ASP A 1 106 ? 20.981 31.068 20.017 1.00 11.17 464 ASP A N 1
ATOM 794 C CA . ASP A 1 106 ? 21.608 29.836 20.517 1.00 12.42 464 ASP A CA 1
ATOM 795 C C . ASP A 1 106 ? 22.629 29.308 19.492 1.00 11.93 464 ASP A C 1
ATOM 796 O O . ASP A 1 106 ? 23.727 28.860 19.856 1.00 13.56 464 ASP A O 1
ATOM 801 N N . SER A 1 107 ? 22.279 29.379 18.209 1.00 11.44 465 SER A N 1
ATOM 802 C CA . SER A 1 107 ? 23.216 28.958 17.150 1.00 12.70 465 SER A CA 1
ATOM 803 C C . SER A 1 107 ? 24.508 29.784 17.216 1.00 12.66 465 SER A C 1
ATOM 804 O O . SER A 1 107 ? 25.592 29.236 17.056 1.00 17.03 465 SER A O 1
ATOM 809 N N . GLU A 1 108 ? 24.373 31.086 17.447 1.00 14.48 466 GLU A N 1
ATOM 810 C CA . GLU A 1 108 ? 25.532 31.980 17.521 1.00 16.02 466 GLU A CA 1
ATOM 811 C C . GLU A 1 108 ? 26.454 31.617 18.700 1.00 17.84 466 GLU A C 1
ATOM 812 O O . GLU A 1 108 ? 27.648 31.886 18.646 1.00 21.50 466 GLU A O 1
ATOM 818 N N . ASN A 1 109 ? 25.896 31.062 19.769 1.00 17.74 467 ASN A N 1
ATOM 819 C CA . ASN A 1 109 ? 26.646 30.708 20.965 1.00 16.06 467 ASN A CA 1
ATOM 820 C C . ASN A 1 109 ? 27.130 29.259 20.993 1.00 14.27 467 ASN A C 1
ATOM 821 O O . ASN A 1 109 ? 27.907 28.878 21.860 1.00 17.90 467 ASN A O 1
ATOM 826 N N . GLY A 1 110 ? 26.641 28.439 20.062 1.00 14.72 468 GLY A N 1
ATOM 827 C CA . GLY A 1 110 ? 27.033 27.037 19.990 1.00 16.43 468 GLY A CA 1
ATOM 828 C C . GLY A 1 110 ? 26.097 26.128 20.778 1.00 16.29 468 GLY A C 1
ATOM 829 O O . GLY A 1 110 ? 26.466 25.004 21.098 1.00 19.57 468 GLY A O 1
ATOM 830 N N . ALA A 1 111 ? 24.867 26.597 21.019 1.00 13.25 469 ALA A N 1
ATOM 831 C CA . ALA A 1 111 ? 23.875 25.894 21.827 1.00 13.65 469 ALA A CA 1
ATOM 832 C C . ALA A 1 111 ? 22.662 25.366 21.052 1.00 13.91 469 ALA A C 1
ATOM 833 O O . ALA A 1 111 ? 21.779 24.773 21.633 1.00 17.14 469 ALA A O 1
ATOM 835 N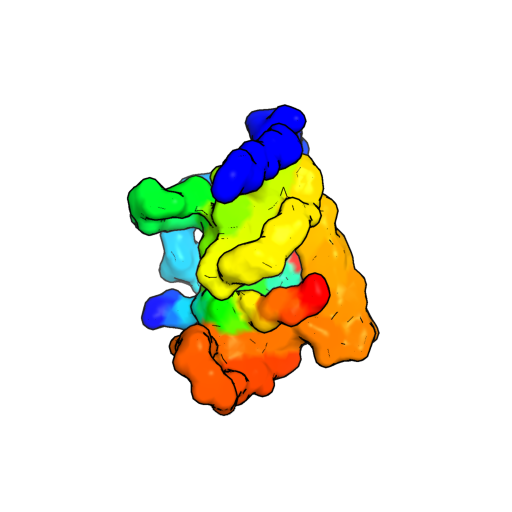 N . PHE A 1 112 ? 22.606 25.594 19.748 1.00 11.11 470 PHE A N 1
ATOM 836 C CA . PHE A 1 112 ? 21.521 25.088 18.908 1.00 11.28 470 PHE A CA 1
ATOM 837 C C . PHE A 1 112 ? 21.949 23.727 18.385 1.00 10.93 470 PHE A C 1
ATOM 838 O O . PHE A 1 112 ? 22.890 23.614 17.615 1.00 12.53 470 PHE A O 1
ATOM 846 N N . CYS A 1 113 ? 21.251 22.683 18.817 1.00 10.03 471 CYS A N 1
ATOM 847 C CA . CYS A 1 113 ? 21.653 21.325 18.472 1.00 9.52 471 CYS A CA 1
ATOM 848 C C . CYS A 1 113 ? 20.419 20.444 18.426 1.00 10.68 471 CYS A C 1
ATOM 849 O O . CYS A 1 113 ? 19.357 20.783 19.017 1.00 11.50 471 CYS A O 1
ATOM 854 N N . TYR A 1 114 ? 20.566 19.347 17.701 1.00 8.27 472 TYR A N 1
ATOM 855 C CA . TYR A 1 114 ? 19.507 18.375 17.571 1.00 8.76 472 TYR A CA 1
ATOM 856 C C . TYR A 1 114 ? 19.946 16.980 17.940 1.00 7.76 472 TYR A C 1
ATOM 857 O O . TYR A 1 114 ? 21.137 16.676 17.934 1.00 9.41 472 TYR A O 1
ATOM 866 N N . SER A 1 115 ? 18.946 16.138 18.227 1.00 8.72 473 SER A N 1
ATOM 867 C CA . SER A 1 115 ? 19.153 14.714 18.404 1.00 8.48 473 SER A CA 1
ATOM 868 C C . SER A 1 115 ? 18.188 13.942 17.507 1.00 8.99 473 SER A C 1
ATOM 869 O O . SER A 1 115 ? 17.208 14.486 17.018 1.00 9.13 473 SER A O 1
ATOM 874 N N . ARG A 1 116 ? 18.502 12.673 17.293 1.00 10.10 474 ARG A N 1
ATOM 875 C CA . ARG A 1 116 ? 17.637 11.773 16.537 1.00 10.40 474 ARG A CA 1
ATOM 876 C C . ARG A 1 116 ? 16.787 10.882 17.461 1.00 11.16 474 ARG A C 1
ATOM 877 O O . ARG A 1 116 ? 16.049 10.007 16.994 1.00 15.17 474 ARG A O 1
ATOM 885 N N . SER A 1 117 ? 16.873 11.124 18.771 1.00 9.99 475 SER A N 1
ATOM 886 C CA . SER A 1 117 ? 16.110 10.375 19.775 1.00 11.71 475 SER A CA 1
ATOM 887 C C . SER A 1 117 ? 15.953 11.232 21.019 1.00 13.17 475 SER A C 1
ATOM 888 O O . SER A 1 117 ? 16.802 12.079 21.283 1.00 14.81 475 SER A O 1
ATOM 891 N N . ARG A 1 118 ? 14.898 10.975 21.785 1.00 14.38 476 ARG A N 1
ATOM 892 C CA . ARG A 1 118 ? 14.756 11.570 23.096 1.00 16.99 476 ARG A CA 1
ATOM 893 C C . ARG A 1 118 ? 15.162 10.618 24.210 1.00 16.11 476 ARG A C 1
ATOM 894 O O . ARG A 1 118 ? 14.977 10.928 25.370 1.00 19.33 476 ARG A O 1
ATOM 907 N N . LEU A 1 119 ? 15.768 9.482 23.868 1.00 12.76 477 LEU A N 1
ATOM 908 C CA . LEU A 1 119 ? 16.266 8.606 24.894 1.00 13.16 477 LEU A CA 1
ATOM 909 C C . LEU A 1 119 ? 17.301 9.367 25.726 1.00 14.90 477 LEU A C 1
ATOM 910 O O . LEU A 1 119 ? 18.100 10.104 25.168 1.00 13.75 477 LEU A O 1
ATOM 915 N N . PRO A 1 120 ? 17.322 9.168 27.061 1.00 15.83 478 PRO A N 1
ATOM 916 C CA . PRO A 1 120 ? 18.337 9.866 27.850 1.00 16.31 478 PRO A CA 1
ATOM 917 C C . PRO A 1 120 ? 19.721 9.456 27.409 1.00 15.42 478 PRO A C 1
ATOM 918 O O . PRO A 1 120 ? 19.977 8.271 27.198 1.00 16.45 478 PRO A O 1
ATOM 922 N N . GLY A 1 121 ? 20.599 10.435 27.200 1.00 14.66 479 GLY A N 1
ATOM 923 C CA . GLY A 1 121 ? 21.939 10.132 26.732 1.00 13.72 479 GLY A CA 1
ATOM 924 C C . GLY A 1 121 ? 22.138 10.183 25.231 1.00 12.63 479 GLY A C 1
ATOM 925 O O . GLY A 1 121 ? 23.269 10.016 24.749 1.00 15.90 479 GLY A O 1
ATOM 926 N N . SER A 1 122 ? 21.072 10.436 24.468 1.00 12.20 480 SER A N 1
ATOM 927 C CA A SER A 1 122 ? 21.190 10.586 23.030 0.70 11.70 480 SER A CA 1
ATOM 928 C CA B SER A 1 122 ? 21.202 10.575 23.028 0.30 12.04 480 SER A CA 1
ATOM 929 C C . SER A 1 122 ? 22.193 11.691 22.672 1.00 11.90 480 SER A C 1
ATOM 930 O O . SER A 1 122 ? 22.272 12.723 23.354 1.00 13.30 480 SER A O 1
ATOM 935 N N . ALA A 1 123 ? 22.956 11.463 21.610 1.00 11.25 481 ALA A N 1
ATOM 936 C CA . ALA A 1 123 ? 23.930 12.434 21.142 1.00 11.44 481 ALA A CA 1
ATOM 937 C C .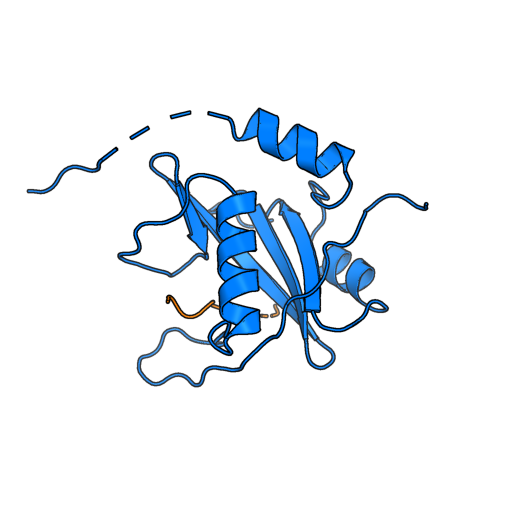 ALA A 1 123 ? 23.207 13.624 20.545 1.00 9.49 481 ALA A C 1
ATOM 938 O O . ALA A 1 123 ? 22.130 13.488 19.977 1.00 10.54 481 ALA A O 1
ATOM 940 N N . THR A 1 124 ? 23.839 14.791 20.680 1.00 11.04 482 THR A N 1
ATOM 941 C CA . THR A 1 124 ? 23.355 16.013 20.061 1.00 9.53 482 THR A CA 1
ATOM 942 C C . THR A 1 124 ? 24.407 16.514 19.086 1.00 10.21 482 THR A C 1
ATOM 943 O O . THR A 1 124 ? 25.609 16.253 19.223 1.00 14.71 482 THR A O 1
ATOM 947 N N . TYR A 1 125 ? 23.923 17.211 18.081 1.00 9.84 483 TYR A N 1
ATOM 948 C CA . TYR A 1 125 ? 24.724 17.639 16.944 1.00 10.84 483 TYR A CA 1
ATOM 949 C C . TYR A 1 125 ? 24.465 19.112 16.702 1.00 10.13 483 TYR A C 1
ATOM 950 O O . TYR A 1 125 ? 23.322 19.531 16.585 1.00 9.76 483 TYR A O 1
ATOM 959 N N . PRO A 1 126 ? 25.538 19.903 16.611 1.00 10.74 484 PRO A N 1
ATOM 960 C CA . PRO A 1 126 ? 25.351 21.347 16.460 1.00 11.54 484 PRO A CA 1
ATOM 961 C C . PRO A 1 126 ? 24.928 21.763 15.064 1.00 10.02 484 PRO A C 1
ATOM 962 O O . PRO A 1 126 ? 25.372 21.171 14.076 1.00 12.26 484 PRO A O 1
ATOM 966 N N . VAL A 1 127 ? 24.102 22.799 14.991 1.00 9.87 485 VAL A N 1
ATOM 967 C CA . VAL A 1 127 ? 23.757 23.389 13.719 1.00 10.66 485 VAL A CA 1
ATOM 968 C C . VAL A 1 127 ? 23.852 24.919 13.836 1.00 13.64 485 VAL A C 1
ATOM 969 O O . VAL A 1 127 ? 23.526 25.457 14.871 1.00 13.91 485 VAL A O 1
ATOM 973 N N A ARG A 1 128 ? 24.431 25.598 12.829 0.50 14.12 486 ARG A N 1
ATOM 974 N N B ARG A 1 128 ? 24.281 25.584 12.760 0.50 22.04 486 ARG A N 1
ATOM 975 C CA A ARG A 1 128 ? 24.476 27.082 12.812 0.50 14.77 486 ARG A CA 1
ATOM 976 C CA B ARG A 1 128 ? 24.156 27.039 12.641 0.50 24.10 486 ARG A CA 1
ATOM 977 C C A ARG A 1 128 ? 23.408 27.625 11.835 0.50 15.54 486 ARG A C 1
ATOM 978 C C B ARG A 1 128 ? 22.835 27.319 11.910 0.50 23.05 486 ARG A C 1
ATOM 979 O O A ARG A 1 128 ? 23.517 27.451 10.630 0.50 16.13 486 ARG A O 1
ATOM 980 O O B ARG A 1 128 ? 22.627 26.789 10.829 0.50 23.72 486 ARG A O 1
ATOM 995 N N A LEU A 1 129 ? 22.357 28.257 12.356 0.50 12.31 487 LEU A N 1
ATOM 996 N N B LEU A 1 129 ? 21.944 28.108 12.521 0.50 18.93 487 LEU A N 1
ATOM 997 C CA A LEU A 1 129 ? 21.307 28.767 11.494 0.50 11.18 487 LEU A CA 1
ATOM 998 C CA B LEU A 1 129 ? 20.677 28.551 11.919 0.50 16.44 487 LEU A CA 1
ATOM 999 C C A LEU A 1 129 ? 21.769 30.077 10.913 0.50 11.00 487 LEU A C 1
ATOM 1000 C C B LEU A 1 129 ? 20.870 30.012 11.517 0.50 11.38 487 LEU A C 1
ATOM 1001 O O A LEU A 1 129 ? 22.492 30.847 11.544 0.50 15.32 487 LEU A O 1
ATOM 1002 O O B LEU A 1 129 ? 21.252 30.821 12.359 0.50 12.80 487 LEU A O 1
ATOM 1011 N N A THR A 1 130 ? 21.294 30.365 9.714 0.50 12.11 488 THR A N 1
ATOM 1012 N N B THR A 1 130 ? 20.629 30.351 10.239 0.50 10.78 488 THR A N 1
ATOM 1013 C CA A THR A 1 130 ? 21.675 31.610 9.109 0.50 14.93 488 THR A CA 1
ATOM 1014 C CA B THR A 1 130 ? 21.078 31.654 9.710 0.50 11.89 488 THR A CA 1
ATOM 1015 C C A THR A 1 130 ? 20.416 32.430 8.751 0.50 16.28 488 THR A C 1
ATOM 1016 C C B THR A 1 130 ? 20.026 32.397 8.896 0.50 14.35 488 THR A C 1
ATOM 1017 O O A THR A 1 130 ? 19.914 33.221 9.548 0.50 17.54 488 THR A O 1
ATOM 1018 O O B THR A 1 130 ? 19.306 33.202 9.502 0.50 16.98 488 THR A O 1
ATOM 1025 N N . ASN A 1 131 ? 19.895 32.145 7.575 1.00 15.98 489 ASN A N 1
ATOM 1026 C CA . ASN A 1 131 ? 18.983 32.978 6.814 1.00 13.33 489 ASN A CA 1
ATOM 1027 C C . ASN A 1 131 ? 17.728 32.262 6.399 1.00 10.26 489 ASN A C 1
ATOM 1028 O O . ASN A 1 131 ? 17.785 31.098 5.953 1.00 11.83 489 ASN A O 1
ATOM 1033 N N . PRO A 1 132 ? 16.588 32.972 6.464 1.00 10.37 490 PRO A N 1
ATOM 1034 C CA . PRO A 1 132 ? 15.357 32.385 5.950 1.00 9.54 490 PRO A CA 1
ATOM 1035 C C . PRO A 1 132 ? 15.379 32.361 4.450 1.00 11.62 490 PRO A C 1
ATOM 1036 O O . PRO A 1 132 ? 16.027 33.227 3.833 1.00 12.58 490 PRO A O 1
ATOM 1040 N N . VAL A 1 133 ? 14.711 31.362 3.875 1.00 9.1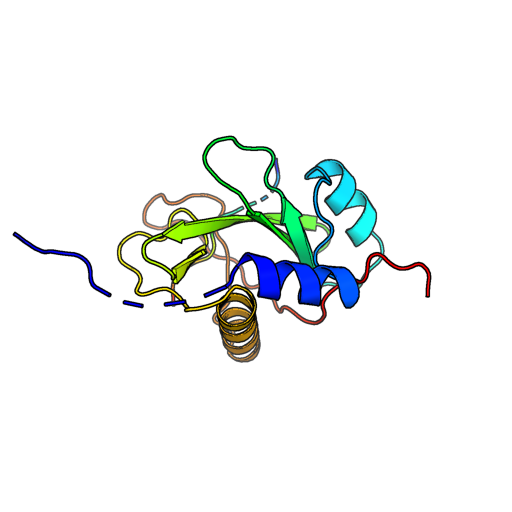4 491 VAL A N 1
ATOM 1041 C CA . VAL A 1 133 ? 14.648 31.190 2.433 1.00 10.49 491 VAL A CA 1
ATOM 1042 C C . VAL A 1 133 ? 13.290 31.670 1.908 1.00 9.78 491 VAL A C 1
ATOM 1043 O O . VAL A 1 133 ? 12.256 31.225 2.395 1.00 11.77 491 VAL A O 1
ATOM 1047 N N . SER A 1 134 ? 13.317 32.562 0.924 1.00 10.90 492 SER A N 1
ATOM 1048 C CA . SER A 1 134 ? 12.121 33.109 0.321 1.00 13.04 492 SER A CA 1
ATOM 1049 C C . SER A 1 134 ? 11.589 32.214 -0.785 1.00 12.23 492 SER A C 1
ATOM 1050 O O . SER A 1 134 ? 12.341 31.641 -1.580 1.00 12.55 492 SER A O 1
ATOM 1053 N N . ARG A 1 135 ? 10.268 32.098 -0.762 1.00 12.21 493 ARG A N 1
ATOM 1054 C CA . ARG A 1 135 ? 9.518 31.404 -1.792 1.00 13.60 493 ARG A CA 1
ATOM 1055 C C . ARG A 1 135 ? 9.425 32.144 -3.135 1.00 14.88 493 ARG A C 1
ATOM 1056 O O . ARG A 1 135 ? 9.060 31.543 -4.174 1.00 16.89 493 ARG A O 1
ATOM 1064 N N . PHE A 1 136 ? 9.763 33.418 -3.137 1.00 13.59 494 PHE A N 1
ATOM 1065 C CA . PHE A 1 136 ? 9.608 34.256 -4.341 1.00 12.69 494 PHE A CA 1
ATOM 1066 C C . PHE A 1 136 ? 10.800 34.180 -5.277 1.00 18.15 494 PHE A C 1
ATOM 1067 O O . PHE A 1 136 ? 11.943 34.082 -4.831 1.00 20.62 494 PHE A O 1
ATOM 1075 N N . MET A 1 137 ? 10.533 34.213 -6.582 1.00 16.36 495 MET A N 1
ATOM 1076 C CA . MET A 1 137 ? 11.604 33.960 -7.556 1.00 20.46 495 MET A CA 1
ATOM 1077 C C . MET A 1 137 ? 12.619 35.096 -7.680 1.00 27.73 495 MET A C 1
ATOM 1078 O O . MET A 1 137 ? 13.719 34.886 -8.241 1.00 31.18 495 MET A O 1
ATOM 1083 N N . GLN A 1 138 ? 12.258 36.271 -7.164 1.00 30.59 496 GLN A N 1
ATOM 1084 C CA . GLN A 1 138 ? 13.227 37.339 -6.900 1.00 38.55 496 GLN A CA 1
ATOM 1085 C C . GLN A 1 138 ? 12.689 38.322 -5.863 1.00 41.17 496 GLN A C 1
ATOM 1086 O O . GLN A 1 138 ? 12.112 37.923 -4.846 1.00 44.01 496 GLN A O 1
ATOM 1092 N N . ASN B 2 3 ? 12.743 9.879 8.020 1.00 31.61 566 ASN P N 1
ATOM 1093 C CA . ASN B 2 3 ? 11.982 11.031 7.454 1.00 28.49 566 ASN P CA 1
ATOM 1094 C C . ASN B 2 3 ? 12.712 12.371 7.667 1.00 26.39 566 ASN P C 1
ATOM 1095 O O . ASN B 2 3 ? 12.197 13.439 7.305 1.00 25.96 566 ASN P O 1
ATOM 1100 N N . ASN B 2 4 ? 13.897 12.297 8.279 1.00 20.64 567 ASN P N 1
ATOM 1101 C CA . ASN B 2 4 ? 14.770 13.446 8.542 1.00 20.04 567 ASN P CA 1
ATOM 1102 C C . ASN B 2 4 ? 14.188 14.414 9.610 1.00 14.32 567 ASN P C 1
ATOM 1103 O O . ASN B 2 4 ? 14.685 15.545 9.749 1.00 13.76 567 ASN P O 1
ATOM 1124 N N . VAL B 2 6 ? 13.942 15.570 13.436 1.00 9.70 569 VAL P N 1
ATOM 1125 C CA . VAL B 2 6 ? 14.872 15.602 14.536 1.00 9.16 569 VAL P CA 1
ATOM 1126 C C . VAL B 2 6 ? 14.285 16.434 15.687 1.00 9.17 569 VAL P C 1
ATOM 1127 O O . VAL B 2 6 ? 13.250 17.112 15.543 1.00 10.77 569 VAL P O 1
ATOM 1131 N N . TYR B 2 7 ? 14.900 16.303 16.856 1.00 8.20 570 TYR P N 1
ATOM 1132 C CA . TYR B 2 7 ? 14.457 16.943 18.081 1.00 8.71 570 TYR P CA 1
ATOM 1133 C C . TYR B 2 7 ? 15.485 17.997 18.490 1.00 8.35 570 TYR P C 1
ATOM 1134 O O . TYR B 2 7 ? 16.668 17.704 18.656 1.00 11.65 570 TYR P O 1
ATOM 1143 N N . ILE B 2 8 ? 15.010 19.216 18.698 1.00 8.70 571 ILE P N 1
ATOM 1144 C CA . ILE B 2 8 ? 15.883 20.297 19.102 1.00 8.44 571 ILE P CA 1
ATOM 1145 C C . ILE B 2 8 ? 16.062 20.225 20.611 1.00 10.23 571 ILE P C 1
ATOM 1146 O O . ILE B 2 8 ? 15.103 20.130 21.375 1.00 12.39 571 ILE P O 1
ATOM 1151 N N . ASP B 2 9 ? 17.314 20.296 21.045 1.00 11.59 572 ASP P N 1
ATOM 1152 C CA . ASP B 2 9 ? 17.663 20.185 22.458 1.00 15.81 572 ASP P CA 1
ATOM 1153 C C . ASP B 2 9 ? 17.229 21.487 23.137 1.00 15.83 572 ASP P C 1
ATOM 1154 O O . ASP B 2 9 ? 17.560 22.567 22.675 1.00 19.68 572 ASP P O 1
ATOM 1159 N N . PRO B 2 10 ? 16.463 21.387 24.229 1.00 18.80 573 PRO P N 1
ATOM 1160 C CA . PRO B 2 10 ? 16.019 22.603 24.888 1.00 19.72 573 PRO P CA 1
ATOM 1161 C C . PRO B 2 10 ? 17.160 23.367 25.589 1.00 23.88 573 PRO P C 1
ATOM 1162 O O . PRO B 2 10 ? 18.073 22.749 26.104 1.00 27.86 573 PRO P O 1
ATOM 1166 N N . THR B 2 11 ? 17.111 24.697 25.558 1.00 27.08 574 THR P N 1
ATOM 1167 C CA . THR B 2 11 ? 18.116 25.556 26.207 1.00 28.30 574 THR P CA 1
ATOM 1168 C C . THR B 2 11 ? 17.430 26.490 27.215 1.00 38.10 574 THR P C 1
ATOM 1169 O O . THR B 2 11 ? 16.318 26.985 26.974 1.00 40.05 574 THR P O 1
#

Sequence (139 aa):
SMVQSSLTEELKKLAKQGWYWGPITRWEAEGKLANVPDGSFLVRDSSDDRYLLSLSFRSHGKTLHTRIEHSNGRFSFYEQPDVEGHTSIVDLIEHSIGDSENGAFCYSRSRLPGSSATYPVRRLLTTNPVSRFMQNNVYIDPT

Foldseek 3Di:
DDDDDPQVVVLVVCVVVAQEPEDDEPVVVFVLCQPDDFQEKGKYAYPDPVAGIKIWGGDDNGIDIWTWDADPQFIETPPPPPDPGHNYPVRRLVVLQVCLVVFNNWDFPDPDPPTDIDHGHHDHGDGPDPD/DDDDDDDD